Protein AF-A0A538C9S5-F1 (afdb_monomer_lite)

Secondary structure (DSSP, 8-state):
--SS-GGGGS-HHHHHHHHHHHHHIIIIITTTHHHHHHHT---HHHHHHHHHTT-TTTT--STT-------

Structure (mmCIF, N/CA/C/O backbone):
data_AF-A0A538C9S5-F1
#
_entry.id   AF-A0A538C9S5-F1
#
loop_
_atom_site.group_PDB
_atom_site.id
_atom_site.type_symbol
_atom_site.label_atom_id
_atom_site.label_alt_id
_atom_site.label_comp_id
_atom_site.label_asym_id
_atom_site.label_entity_id
_atom_site.label_seq_id
_atom_site.pdbx_PDB_ins_code
_atom_site.Cartn_x
_atom_site.Cartn_y
_atom_site.Cartn_z
_atom_site.occupancy
_atom_site.B_iso_or_equiv
_atom_site.auth_seq_id
_atom_site.auth_comp_id
_atom_site.auth_asym_i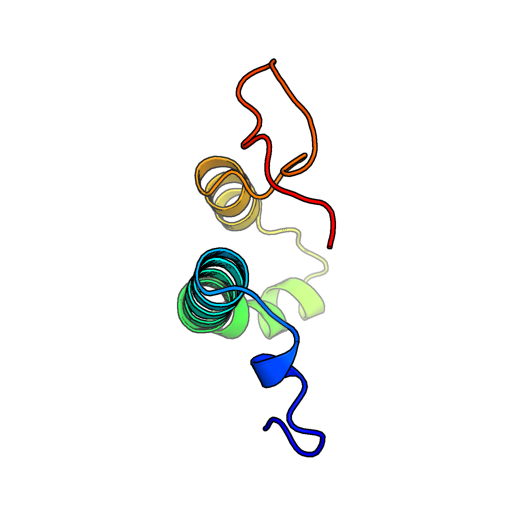d
_atom_site.auth_atom_id
_atom_site.pdbx_PDB_model_num
ATOM 1 N N . MET A 1 1 ? -5.074 -11.907 -10.721 1.00 77.50 1 MET A N 1
ATOM 2 C CA . MET A 1 1 ? -5.307 -12.494 -12.054 1.00 77.50 1 MET A CA 1
ATOM 3 C C . MET A 1 1 ? -4.920 -11.444 -13.072 1.00 77.50 1 MET A C 1
ATOM 5 O O . MET A 1 1 ? -5.407 -10.328 -12.939 1.00 77.50 1 MET A O 1
ATOM 9 N N . ASP A 1 2 ? -4.049 -11.783 -14.018 1.00 89.88 2 ASP A N 1
ATOM 10 C CA . ASP A 1 2 ? -3.665 -10.905 -15.125 1.00 89.88 2 ASP A CA 1
ATOM 11 C C . ASP A 1 2 ? -4.235 -11.480 -16.427 1.00 89.88 2 ASP A C 1
ATOM 13 O O . ASP A 1 2 ? -3.695 -12.416 -17.005 1.00 89.88 2 ASP A O 1
ATOM 17 N N . PHE A 1 3 ? -5.419 -11.008 -16.815 1.00 94.19 3 PHE A N 1
ATOM 18 C CA . PHE A 1 3 ? -6.135 -11.536 -17.980 1.00 94.19 3 PHE A CA 1
ATOM 19 C C . PHE A 1 3 ? -5.622 -10.953 -19.305 1.00 94.19 3 PHE A C 1
ATOM 21 O O . PHE A 1 3 ? -5.813 -11.563 -20.353 1.00 94.19 3 PHE A O 1
ATOM 28 N N . LEU A 1 4 ? -5.008 -9.768 -19.260 1.00 96.31 4 LEU A N 1
ATOM 29 C CA . LEU A 1 4 ? -4.569 -9.023 -20.442 1.00 96.31 4 LEU A CA 1
ATOM 30 C C . LEU A 1 4 ? -3.050 -9.077 -20.652 1.00 96.31 4 LEU A C 1
ATOM 32 O O . LEU A 1 4 ? -2.560 -8.387 -21.540 1.00 96.31 4 LEU A O 1
ATOM 36 N N . ASP A 1 5 ? -2.334 -9.880 -19.861 1.00 93.44 5 ASP A N 1
ATOM 37 C CA . ASP A 1 5 ? -0.868 -9.961 -19.868 1.00 93.44 5 ASP A CA 1
ATOM 38 C C . ASP A 1 5 ? -0.211 -8.579 -19.675 1.00 93.44 5 ASP A C 1
ATOM 40 O O . ASP A 1 5 ? 0.741 -8.196 -20.358 1.00 93.44 5 ASP A O 1
ATOM 44 N N . LEU A 1 6 ? -0.768 -7.782 -18.756 1.00 93.19 6 LEU A N 1
ATOM 45 C CA . LEU A 1 6 ? -0.238 -6.461 -18.417 1.00 93.19 6 LEU A CA 1
ATOM 46 C C . LEU A 1 6 ? 1.156 -6.563 -17.805 1.00 93.19 6 LEU A C 1
ATOM 48 O O . LEU A 1 6 ? 1.961 -5.645 -17.958 1.00 93.19 6 LEU A O 1
ATOM 52 N N . ASP A 1 7 ? 1.459 -7.689 -17.164 1.00 92.62 7 ASP A N 1
ATOM 53 C CA . ASP A 1 7 ? 2.766 -7.967 -16.597 1.00 92.62 7 ASP A CA 1
ATOM 54 C C . ASP A 1 7 ? 3.860 -7.853 -17.656 1.00 92.62 7 ASP A C 1
ATOM 56 O O . ASP A 1 7 ? 4.929 -7.327 -17.351 1.00 92.62 7 ASP A O 1
ATOM 60 N N . ALA A 1 8 ? 3.599 -8.246 -18.907 1.00 93.19 8 ALA A N 1
ATOM 61 C CA . ALA A 1 8 ? 4.551 -8.138 -20.011 1.00 93.19 8 ALA A CA 1
ATOM 62 C C . ALA A 1 8 ? 4.982 -6.692 -20.329 1.00 93.19 8 ALA A C 1
ATOM 64 O O . ALA A 1 8 ? 6.016 -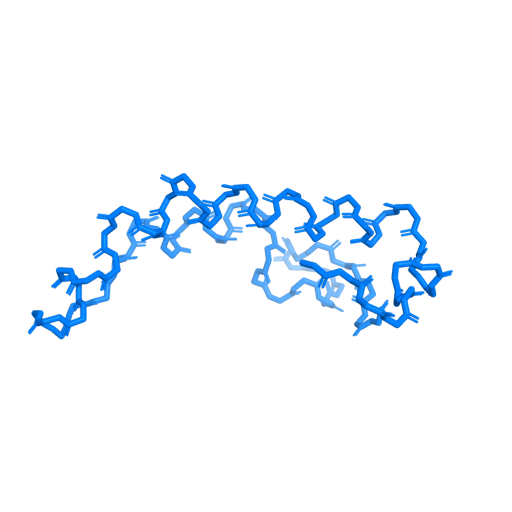6.503 -20.967 1.00 93.19 8 ALA A O 1
ATOM 65 N N . GLN A 1 9 ? 4.221 -5.680 -19.896 1.00 94.88 9 GLN A N 1
ATOM 66 C CA . GLN A 1 9 ? 4.550 -4.262 -20.099 1.00 94.88 9 GLN A CA 1
ATOM 67 C C . GLN A 1 9 ? 5.437 -3.668 -18.999 1.00 94.88 9 GLN A C 1
ATOM 69 O O . GLN A 1 9 ? 5.893 -2.539 -19.153 1.00 94.88 9 GLN A O 1
ATOM 74 N N . LEU A 1 10 ? 5.677 -4.411 -17.917 1.00 93.56 10 LEU A N 1
ATOM 75 C CA . LEU A 1 10 ? 6.476 -3.961 -16.781 1.00 93.56 10 LEU A CA 1
ATOM 76 C C . LEU A 1 10 ? 7.916 -4.473 -16.871 1.00 93.56 10 LEU A C 1
ATOM 78 O O . LEU A 1 10 ? 8.150 -5.611 -17.298 1.00 93.56 10 LEU A O 1
ATOM 82 N N . ILE A 1 11 ? 8.876 -3.666 -16.422 1.00 94.62 11 ILE A N 1
ATOM 83 C CA . ILE A 1 11 ? 10.249 -4.137 -16.189 1.00 94.62 11 ILE A CA 1
ATOM 84 C C . ILE A 1 11 ? 10.325 -4.965 -14.899 1.00 94.62 11 ILE A C 1
ATOM 86 O O . ILE A 1 11 ? 9.402 -4.979 -14.078 1.00 94.62 11 ILE A O 1
ATOM 90 N N . ASP A 1 12 ? 11.433 -5.677 -14.708 1.00 92.69 12 ASP A N 1
ATOM 91 C CA . ASP A 1 12 ? 11.589 -6.594 -13.575 1.00 92.69 12 ASP A CA 1
ATOM 92 C C . ASP A 1 12 ? 11.515 -5.861 -12.230 1.00 92.69 12 ASP A C 1
ATOM 94 O O . ASP A 1 12 ? 10.858 -6.339 -11.305 1.00 92.69 12 ASP A O 1
ATOM 98 N N . GLU A 1 13 ? 12.094 -4.663 -12.133 1.00 89.75 13 GLU A N 1
ATOM 99 C CA . GLU A 1 13 ? 12.026 -3.830 -10.935 1.00 89.75 13 GLU A CA 1
ATOM 100 C C . GLU A 1 13 ? 10.584 -3.423 -10.584 1.00 89.75 13 GLU A C 1
ATOM 102 O O . GLU A 1 13 ? 10.191 -3.492 -9.418 1.00 89.75 13 GLU A O 1
ATOM 107 N N . GLU A 1 14 ? 9.765 -3.056 -11.571 1.00 91.81 14 GLU A N 1
ATOM 108 C CA . GLU A 1 14 ? 8.356 -2.681 -11.371 1.00 91.81 14 GLU A CA 1
ATOM 109 C C . GLU A 1 14 ? 7.523 -3.875 -10.891 1.00 91.81 14 GLU A C 1
ATOM 111 O O . GLU A 1 14 ? 6.734 -3.759 -9.946 1.00 91.81 14 GLU A O 1
ATOM 116 N N . ARG A 1 15 ? 7.735 -5.053 -11.493 1.00 94.12 15 ARG A N 1
ATOM 117 C CA . ARG A 1 15 ? 7.081 -6.296 -11.057 1.00 94.12 15 ARG A CA 1
ATOM 118 C C . ARG A 1 15 ? 7.481 -6.656 -9.632 1.00 94.12 15 ARG A C 1
ATOM 120 O O . ARG A 1 15 ? 6.612 -6.973 -8.822 1.00 94.12 15 ARG A O 1
ATOM 127 N N . MET A 1 16 ? 8.768 -6.545 -9.303 1.00 92.62 16 MET A N 1
ATOM 128 C CA . MET A 1 16 ? 9.268 -6.793 -7.951 1.00 92.62 16 MET A CA 1
ATOM 129 C C . MET A 1 16 ? 8.637 -5.850 -6.926 1.00 92.62 16 MET A C 1
ATOM 131 O O . MET A 1 16 ? 8.224 -6.300 -5.859 1.00 92.62 16 MET A O 1
ATOM 135 N N . VAL A 1 17 ? 8.542 -4.550 -7.224 1.00 92.06 17 VAL A N 1
ATOM 136 C CA . VAL A 1 17 ? 7.877 -3.586 -6.332 1.00 92.06 17 VAL A CA 1
ATOM 137 C C . VAL A 1 17 ? 6.415 -3.976 -6.131 1.00 92.06 17 VAL A C 1
ATOM 139 O O . VAL A 1 17 ? 5.960 -4.073 -4.991 1.00 92.06 17 VAL A O 1
ATOM 142 N N . ARG A 1 18 ? 5.687 -4.261 -7.213 1.00 94.38 18 ARG A N 1
ATOM 143 C CA . ARG A 1 18 ? 4.283 -4.679 -7.149 1.00 94.38 18 ARG A CA 1
ATOM 144 C C . ARG A 1 18 ? 4.088 -5.925 -6.287 1.00 94.38 18 ARG A C 1
ATOM 146 O O . ARG A 1 18 ? 3.163 -5.949 -5.476 1.00 94.38 18 ARG A O 1
ATOM 153 N N . ASP A 1 19 ? 4.911 -6.950 -6.478 1.00 95.31 19 ASP A N 1
ATOM 154 C CA . ASP A 1 19 ? 4.770 -8.222 -5.766 1.00 95.31 19 ASP A CA 1
ATOM 155 C C . ASP A 1 19 ? 5.087 -8.054 -4.276 1.00 95.31 19 ASP A C 1
ATOM 157 O O . ASP A 1 19 ? 4.271 -8.432 -3.440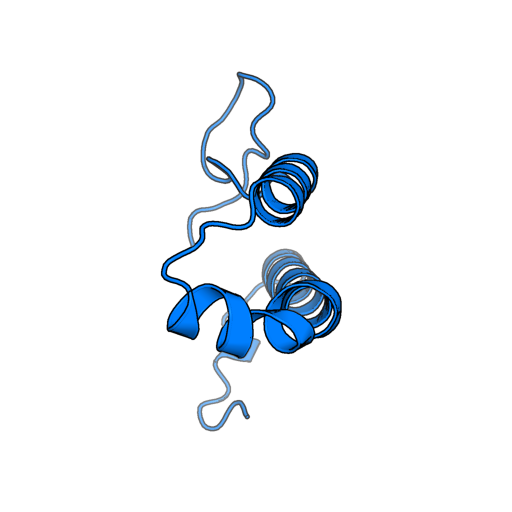 1.00 95.31 19 ASP A O 1
ATOM 161 N N . ASN A 1 20 ? 6.157 -7.331 -3.933 1.00 94.50 20 ASN A N 1
ATOM 162 C CA . ASN A 1 20 ? 6.475 -7.010 -2.538 1.00 94.50 20 ASN A CA 1
ATOM 163 C C . ASN A 1 20 ? 5.359 -6.208 -1.844 1.00 94.50 20 ASN A C 1
ATOM 165 O O . ASN A 1 20 ? 5.028 -6.465 -0.686 1.00 94.50 20 ASN A O 1
ATOM 169 N N . VAL A 1 21 ? 4.760 -5.229 -2.534 1.00 95.81 21 VAL A N 1
ATOM 170 C CA . VAL A 1 21 ? 3.642 -4.445 -1.982 1.00 95.81 21 VAL A CA 1
ATOM 171 C C . VAL A 1 21 ? 2.398 -5.315 -1.811 1.00 95.81 21 VAL A C 1
ATOM 173 O O . VAL A 1 21 ? 1.706 -5.197 -0.800 1.00 95.81 21 VAL A O 1
ATOM 176 N N . ARG A 1 22 ? 2.107 -6.198 -2.775 1.00 96.88 22 ARG A N 1
ATOM 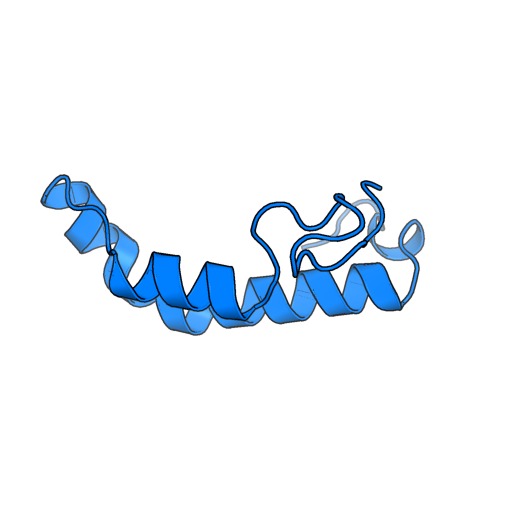177 C CA . ARG A 1 22 ? 0.975 -7.131 -2.704 1.00 96.88 22 ARG A CA 1
ATOM 178 C C . ARG A 1 22 ? 1.099 -8.048 -1.491 1.00 96.88 22 ARG A C 1
ATOM 180 O O . ARG A 1 22 ? 0.122 -8.182 -0.756 1.00 96.88 22 ARG A O 1
ATOM 187 N N . ASP A 1 23 ? 2.272 -8.631 -1.282 1.00 97.31 23 ASP A N 1
ATOM 188 C CA . ASP A 1 23 ? 2.529 -9.538 -0.165 1.00 97.31 23 ASP A CA 1
ATOM 189 C C . ASP A 1 23 ? 2.415 -8.795 1.172 1.00 97.31 23 ASP A C 1
ATOM 191 O O . ASP A 1 23 ? 1.687 -9.223 2.067 1.00 97.31 23 ASP A O 1
ATOM 195 N N . TRP A 1 24 ? 3.001 -7.597 1.275 1.00 96.81 24 TRP A N 1
ATOM 196 C CA . TRP A 1 24 ? 2.866 -6.760 2.470 1.00 96.81 24 TRP A CA 1
ATOM 197 C C . TRP A 1 24 ? 1.407 -6.387 2.774 1.00 96.81 24 TRP A C 1
ATOM 199 O O . TRP A 1 24 ? 0.983 -6.448 3.927 1.00 96.81 24 TRP A O 1
ATOM 209 N N . VAL A 1 25 ? 0.600 -6.043 1.762 1.00 97.62 25 VAL A N 1
ATOM 210 C CA . VAL A 1 25 ? -0.836 -5.769 1.952 1.00 97.62 25 VAL A CA 1
ATOM 211 C C . VAL A 1 25 ? -1.556 -7.007 2.490 1.00 97.62 25 VAL A C 1
ATOM 213 O O . VAL A 1 25 ? -2.376 -6.882 3.402 1.00 97.62 25 VAL A O 1
ATOM 216 N N . GLN A 1 26 ? -1.250 -8.195 1.961 1.00 97.88 26 GLN A N 1
ATOM 217 C CA . GLN A 1 26 ? -1.852 -9.442 2.435 1.00 97.88 26 GLN A CA 1
ATOM 218 C C . GLN A 1 26 ? -1.507 -9.737 3.896 1.00 97.88 26 GLN A C 1
ATOM 220 O O . GLN A 1 26 ? -2.377 -10.166 4.651 1.00 97.88 26 GLN A O 1
ATOM 225 N N . GLU A 1 27 ? -0.269 -9.475 4.305 1.00 97.12 27 GLU A N 1
ATOM 226 C CA . GLU A 1 27 ? 0.211 -9.774 5.654 1.00 97.12 27 GLU A CA 1
ATOM 227 C C . GLU A 1 27 ? -0.160 -8.709 6.694 1.00 97.12 27 GLU A C 1
ATOM 229 O O . GLU A 1 27 ? -0.417 -9.039 7.853 1.00 97.12 27 GLU A O 1
ATOM 234 N N . ARG A 1 28 ? -0.152 -7.426 6.313 1.00 96.75 28 ARG A N 1
ATOM 235 C CA . ARG A 1 28 ? -0.229 -6.297 7.257 1.00 96.75 28 ARG A CA 1
ATOM 236 C C . ARG A 1 28 ? -1.547 -5.542 7.207 1.00 96.75 28 ARG A C 1
ATOM 238 O O . ARG A 1 28 ? -1.956 -5.003 8.229 1.00 96.75 28 ARG A O 1
ATOM 245 N N . VAL A 1 29 ? -2.219 -5.504 6.055 1.00 96.88 29 VAL A N 1
ATOM 246 C CA . VAL A 1 29 ? -3.438 -4.699 5.865 1.00 96.88 29 VAL A CA 1
ATOM 247 C C . VAL A 1 29 ? -4.692 -5.564 5.912 1.00 96.88 29 VAL A C 1
ATOM 249 O O . VAL A 1 29 ? -5.602 -5.272 6.686 1.00 96.88 29 VAL A O 1
ATOM 252 N N . LEU A 1 30 ? -4.746 -6.641 5.119 1.00 97.88 30 LEU A N 1
ATOM 253 C CA . LEU A 1 30 ? -5.943 -7.486 5.014 1.00 97.88 30 LEU A CA 1
ATOM 254 C C . LEU A 1 30 ? -6.456 -8.034 6.358 1.00 97.88 30 LEU A C 1
ATOM 256 O O . LEU A 1 30 ? -7.672 -8.056 6.527 1.00 97.88 30 LEU A O 1
ATOM 260 N N . PRO A 1 31 ? -5.610 -8.428 7.331 1.00 97.81 31 PRO A N 1
ATOM 261 C CA . PRO A 1 31 ? -6.112 -8.943 8.604 1.00 97.81 31 PRO A CA 1
ATOM 262 C C . PRO A 1 31 ? -6.849 -7.906 9.467 1.00 97.81 31 PRO A C 1
ATOM 264 O O . PRO A 1 31 ? -7.638 -8.298 10.322 1.00 97.81 31 PRO A O 1
ATOM 267 N N . GLY A 1 32 ? -6.574 -6.607 9.289 1.00 96.81 32 GLY A N 1
ATOM 268 C CA . GLY A 1 32 ? -7.119 -5.531 10.131 1.00 96.81 32 GLY A CA 1
ATOM 269 C C . GLY A 1 32 ? -8.141 -4.625 9.444 1.00 96.81 32 GLY A C 1
ATOM 270 O O . GLY A 1 32 ? -8.852 -3.886 10.124 1.00 96.81 32 GLY A O 1
ATOM 271 N N . ILE A 1 33 ? -8.243 -4.680 8.112 1.00 97.50 33 ILE A N 1
ATOM 272 C CA . ILE A 1 33 ? -8.991 -3.688 7.328 1.00 97.50 33 ILE A CA 1
ATOM 273 C C . ILE A 1 33 ? -10.483 -3.609 7.675 1.00 97.50 33 ILE A C 1
ATOM 275 O O . ILE A 1 33 ? -11.039 -2.513 7.679 1.00 97.50 33 ILE A O 1
ATOM 279 N N . GLU A 1 34 ? -11.124 -4.735 7.999 1.00 97.94 34 GLU A N 1
ATOM 280 C CA . GLU A 1 34 ? -12.547 -4.773 8.363 1.00 97.94 34 GLU A CA 1
ATOM 281 C C . GLU A 1 34 ? -12.816 -4.028 9.679 1.00 97.94 34 GLU A C 1
ATOM 283 O O . GLU A 1 34 ? -13.729 -3.209 9.754 1.00 97.94 34 GLU A O 1
ATOM 288 N N . ASP A 1 35 ? -11.982 -4.260 10.696 1.00 98.19 35 ASP A N 1
ATOM 289 C CA . ASP A 1 35 ? -12.128 -3.658 12.025 1.00 98.19 35 ASP A CA 1
ATOM 290 C C . ASP A 1 35 ? -11.828 -2.155 12.005 1.00 98.19 35 ASP A C 1
ATOM 292 O O . ASP A 1 35 ? -12.590 -1.359 12.556 1.00 98.19 35 ASP A O 1
ATOM 296 N N . TRP A 1 36 ? -10.758 -1.745 11.314 1.00 98.31 36 TRP A N 1
ATOM 297 C CA . TRP A 1 36 ? -10.427 -0.326 11.156 1.00 98.31 36 TRP A CA 1
ATOM 298 C C . TRP A 1 36 ? -11.519 0.430 10.404 1.00 98.31 36 TRP A C 1
ATOM 300 O O . TRP A 1 36 ? -11.854 1.555 10.776 1.00 98.31 36 TRP A O 1
ATOM 310 N N . PHE A 1 37 ? -12.096 -0.190 9.370 1.00 97.81 37 PHE A N 1
ATOM 311 C CA . PHE A 1 37 ? -13.197 0.403 8.624 1.00 97.81 37 PHE A CA 1
ATOM 312 C C . PHE A 1 37 ? -14.437 0.578 9.508 1.00 97.81 37 PHE A C 1
ATOM 314 O O . PHE A 1 37 ? -14.970 1.684 9.590 1.00 97.81 37 PHE A O 1
ATOM 321 N N . GLU A 1 38 ? -14.850 -0.473 10.222 1.00 98.31 38 GLU A N 1
ATOM 322 C CA . GLU A 1 38 ? -16.021 -0.438 11.108 1.00 98.31 38 GLU A CA 1
ATOM 323 C C . GLU A 1 38 ? -15.871 0.617 12.217 1.00 98.31 38 GLU A C 1
ATOM 325 O O . GLU A 1 38 ? -16.810 1.346 12.536 1.00 98.31 38 GLU A O 1
ATOM 330 N N . LYS A 1 39 ? -14.663 0.761 12.772 1.00 98.00 39 LYS A N 1
ATOM 331 C CA . LYS A 1 39 ? -14.361 1.731 13.837 1.00 98.00 39 LYS A CA 1
ATOM 332 C C . LYS A 1 39 ? -14.046 3.139 13.337 1.00 98.00 39 LYS A C 1
ATOM 334 O O . LYS A 1 39 ? -13.896 4.045 14.155 1.00 98.00 39 LYS A O 1
ATOM 339 N N . SER A 1 40 ? -13.960 3.351 12.022 1.00 97.75 40 SER A N 1
ATOM 340 C CA . SER A 1 40 ? -13.470 4.605 11.428 1.00 97.75 40 SER A CA 1
ATOM 341 C C . SER A 1 40 ? -12.080 5.014 11.949 1.00 97.75 40 SER A C 1
ATOM 343 O O . SER A 1 40 ? -11.816 6.191 12.205 1.00 97.75 40 SER A O 1
ATOM 345 N N . GLU A 1 41 ? -11.184 4.041 12.117 1.00 97.75 41 GLU A N 1
ATOM 346 C CA . GLU A 1 41 ? -9.830 4.239 12.638 1.00 97.75 41 GLU A CA 1
ATOM 347 C C . GLU A 1 41 ? -8.781 4.222 11.521 1.00 97.75 41 GLU A C 1
ATOM 349 O O . GLU A 1 41 ? -8.890 3.493 10.536 1.00 97.75 41 GLU A O 1
ATOM 354 N N . PHE A 1 42 ? -7.725 5.020 11.695 1.00 95.75 42 PHE A N 1
ATOM 355 C CA . PHE A 1 42 ? -6.566 5.005 10.808 1.00 95.75 42 PHE A CA 1
ATOM 356 C C . PHE A 1 42 ? -5.375 4.323 11.503 1.00 95.75 42 PHE A C 1
ATOM 358 O O . PHE A 1 42 ? -4.883 4.856 12.505 1.00 95.75 42 PHE A O 1
ATOM 365 N N . PRO A 1 43 ? -4.877 3.182 10.989 1.00 96.00 43 PRO A N 1
ATOM 366 C CA . PRO A 1 43 ? -3.792 2.430 11.619 1.00 96.00 43 PRO A CA 1
ATOM 367 C C . PRO A 1 43 ? -2.436 3.113 11.383 1.00 96.00 43 PRO A C 1
ATOM 369 O O . PRO A 1 43 ? -1.766 2.921 10.364 1.00 96.00 43 PRO A O 1
ATOM 372 N N . LEU A 1 44 ? -2.031 3.964 12.331 1.00 95.81 44 LEU A N 1
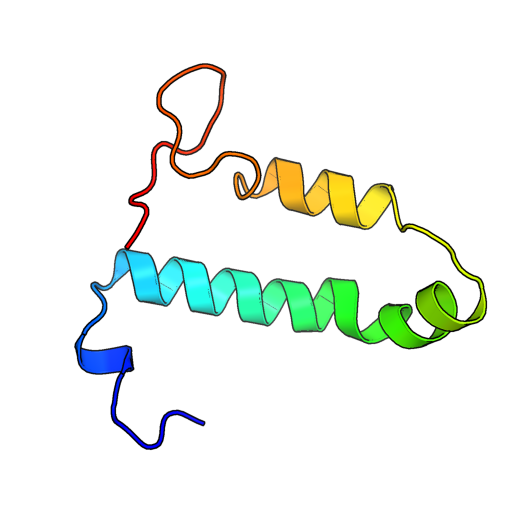ATOM 373 C CA . LEU A 1 44 ? -0.803 4.762 12.228 1.00 95.81 44 LEU A CA 1
ATOM 374 C C . LEU A 1 44 ? 0.473 3.916 12.160 1.00 95.81 44 LEU A C 1
ATOM 376 O O . LEU A 1 44 ? 1.426 4.310 11.493 1.00 95.81 44 LEU A O 1
ATOM 380 N N . ASP A 1 45 ? 0.513 2.778 12.840 1.00 94.62 45 ASP A N 1
ATOM 381 C CA . ASP A 1 45 ? 1.635 1.839 12.820 1.00 94.62 45 ASP A CA 1
ATOM 382 C C . ASP A 1 45 ? 1.828 1.219 11.428 1.00 94.62 45 ASP A C 1
ATOM 384 O O . ASP A 1 45 ? 2.937 1.240 10.888 1.00 94.62 45 ASP A O 1
ATOM 388 N N . VAL A 1 46 ? 0.738 0.781 10.797 1.00 95.19 46 VAL A N 1
ATOM 389 C CA . VAL A 1 46 ? 0.734 0.265 9.419 1.00 95.19 46 VAL A CA 1
ATOM 390 C C . VAL A 1 46 ? 1.152 1.357 8.429 1.00 95.19 46 VAL A C 1
ATOM 392 O O . VAL A 1 46 ? 1.963 1.117 7.533 1.00 95.19 46 VAL A O 1
ATOM 395 N N . ALA A 1 47 ? 0.682 2.592 8.620 1.00 91.75 47 ALA A N 1
ATOM 396 C CA . ALA A 1 47 ? 1.093 3.728 7.794 1.00 91.75 47 ALA A CA 1
ATOM 397 C C . ALA A 1 47 ? 2.587 4.078 7.953 1.00 91.75 47 ALA A C 1
ATOM 399 O O . ALA A 1 47 ? 3.250 4.454 6.984 1.00 91.75 47 ALA A O 1
ATOM 400 N N . GLN A 1 48 ? 3.148 3.940 9.157 1.00 93.81 48 GLN A N 1
ATOM 401 C CA . GLN A 1 48 ? 4.583 4.133 9.386 1.00 93.81 48 GLN A CA 1
ATOM 402 C C . GLN A 1 48 ? 5.426 3.048 8.711 1.00 93.81 48 GLN A C 1
ATOM 404 O O . GLN A 1 48 ? 6.504 3.349 8.197 1.00 93.81 48 GLN A O 1
ATOM 409 N N . GLU A 1 49 ? 4.960 1.799 8.689 1.00 93.75 49 GLU A N 1
ATOM 410 C CA . GLU A 1 49 ? 5.616 0.719 7.944 1.00 93.75 49 GLU A CA 1
ATOM 411 C C . GLU A 1 49 ? 5.649 1.004 6.444 1.00 93.75 49 GLU A C 1
ATOM 413 O O . GLU A 1 49 ? 6.715 0.905 5.836 1.00 93.75 49 GLU A O 1
ATOM 418 N N . LEU A 1 50 ? 4.535 1.476 5.880 1.00 91.50 50 LEU A N 1
ATOM 419 C CA . LEU A 1 50 ? 4.457 1.901 4.482 1.00 91.50 50 LEU A CA 1
ATOM 420 C C . LEU A 1 50 ? 5.520 2.967 4.143 1.00 91.50 50 LEU A C 1
ATOM 422 O O . LEU A 1 50 ? 6.157 2.921 3.089 1.00 91.50 50 LEU A O 1
ATOM 426 N N . GLY A 1 51 ? 5.763 3.907 5.063 1.00 89.50 51 GLY A N 1
ATOM 427 C CA . GLY A 1 51 ? 6.835 4.896 4.941 1.00 89.50 51 GLY A CA 1
ATOM 428 C C . GLY A 1 51 ? 8.236 4.284 4.950 1.00 89.50 51 GLY A C 1
ATOM 429 O O . GLY A 1 51 ? 9.073 4.660 4.131 1.00 89.50 51 GLY A O 1
ATOM 430 N N . LYS A 1 52 ? 8.492 3.304 5.826 1.00 89.12 52 LYS A N 1
ATOM 431 C CA . LYS A 1 52 ? 9.783 2.590 5.893 1.00 89.12 52 LYS A CA 1
ATOM 432 C C . LYS A 1 52 ? 10.070 1.772 4.634 1.00 89.12 52 LYS A C 1
ATOM 434 O O . LYS A 1 52 ? 11.234 1.582 4.300 1.00 89.12 52 LYS A O 1
ATOM 439 N N . MET A 1 53 ? 9.031 1.327 3.929 1.00 89.31 53 MET A N 1
ATOM 440 C CA . MET A 1 53 ? 9.154 0.657 2.630 1.00 89.31 53 MET A CA 1
ATOM 441 C C . MET A 1 53 ? 9.504 1.618 1.480 1.00 89.31 53 MET A C 1
ATOM 443 O O . MET A 1 53 ? 9.726 1.165 0.362 1.00 89.31 53 MET A O 1
ATOM 447 N N . GLY A 1 54 ? 9.551 2.934 1.721 1.00 86.75 54 GLY A N 1
ATOM 448 C CA . GLY A 1 54 ? 9.903 3.929 0.702 1.00 86.75 54 GLY A CA 1
ATOM 449 C C . GLY A 1 54 ? 8.779 4.247 -0.288 1.00 86.75 54 GLY A C 1
ATOM 450 O O . GLY A 1 54 ? 9.020 4.897 -1.302 1.00 86.75 54 GLY A O 1
ATOM 451 N N . LEU A 1 55 ? 7.547 3.823 0.005 1.00 87.62 55 LEU A N 1
ATOM 452 C CA . LEU A 1 55 ? 6.393 3.991 -0.886 1.00 87.62 55 LEU A CA 1
ATOM 453 C C . LEU A 1 55 ? 5.804 5.413 -0.830 1.00 87.62 55 LEU A C 1
ATOM 455 O O . LEU A 1 55 ? 5.088 5.842 -1.735 1.00 87.62 55 LEU A O 1
ATOM 459 N N . LEU A 1 56 ? 6.126 6.182 0.215 1.00 86.31 56 LEU A N 1
ATOM 460 C CA . LEU A 1 56 ? 5.679 7.566 0.373 1.00 86.31 56 LEU A CA 1
ATOM 461 C C . LEU A 1 56 ? 6.568 8.521 -0.432 1.00 86.31 56 LEU A C 1
ATOM 463 O O . LEU A 1 56 ? 7.743 8.708 -0.123 1.00 86.31 56 LEU A O 1
ATOM 467 N N . GLY A 1 57 ? 5.994 9.148 -1.463 1.00 82.69 57 GLY A N 1
ATOM 468 C CA . GLY A 1 57 ? 6.745 10.033 -2.358 1.00 82.69 57 GLY A CA 1
ATOM 469 C C . GLY A 1 57 ? 7.751 9.276 -3.223 1.00 82.69 57 GLY A C 1
ATOM 470 O O . GLY A 1 57 ? 8.778 9.838 -3.588 1.00 82.69 57 GLY A O 1
ATOM 471 N N . MET A 1 58 ? 7.471 8.007 -3.543 1.00 80.75 58 MET A N 1
ATOM 472 C CA . MET A 1 58 ? 8.424 7.109 -4.197 1.00 80.75 58 MET A CA 1
ATOM 473 C C . MET A 1 58 ? 8.995 7.652 -5.513 1.00 80.75 58 MET A C 1
ATOM 475 O O . MET A 1 58 ? 10.124 7.322 -5.840 1.00 80.75 58 MET A O 1
ATOM 479 N N . HIS A 1 59 ? 8.280 8.522 -6.230 1.00 78.56 59 HIS A N 1
ATOM 480 C CA . HIS A 1 59 ? 8.726 9.121 -7.494 1.00 78.56 59 HIS A CA 1
ATOM 481 C C . HIS A 1 59 ? 9.571 10.399 -7.343 1.00 78.56 59 HIS A C 1
ATOM 483 O O . HIS A 1 59 ? 9.976 11.007 -8.334 1.00 78.56 59 HIS A O 1
ATOM 489 N N . LEU A 1 60 ? 9.798 10.861 -6.111 1.00 77.88 60 LEU A N 1
ATOM 490 C CA . LEU A 1 60 ? 10.573 12.066 -5.831 1.00 77.88 60 LEU A CA 1
ATOM 491 C C . LEU A 1 60 ? 12.056 11.728 -5.668 1.00 77.88 60 LEU A C 1
ATOM 493 O O . LEU A 1 60 ? 12.417 10.742 -5.025 1.00 77.88 60 LEU A O 1
ATOM 497 N N . SER A 1 61 ? 12.913 12.602 -6.192 1.00 73.94 61 SER A N 1
ATOM 498 C CA . SER A 1 61 ? 14.364 12.533 -6.003 1.00 73.94 61 SER A CA 1
ATOM 499 C C . SER A 1 61 ? 14.803 13.398 -4.817 1.00 73.94 61 SER A C 1
ATOM 501 O O . SER A 1 61 ? 14.401 14.556 -4.700 1.00 73.94 61 SER A O 1
ATOM 503 N N . GLY A 1 62 ? 15.684 12.864 -3.965 1.00 74.50 62 GLY A N 1
ATOM 504 C CA . GLY A 1 62 ? 16.178 13.548 -2.762 1.00 74.50 62 GLY A CA 1
ATOM 505 C C . GLY A 1 62 ? 15.304 13.310 -1.521 1.00 74.50 62 GLY A C 1
ATOM 506 O O . GLY A 1 62 ? 14.409 12.476 -1.533 1.00 74.50 62 GLY A O 1
ATOM 507 N N . TYR A 1 63 ? 15.593 14.013 -0.420 1.00 75.00 63 TYR A N 1
ATOM 508 C CA . TYR A 1 63 ? 14.799 14.013 0.831 1.00 75.00 63 TYR A CA 1
ATOM 509 C C . TYR A 1 63 ? 14.573 12.654 1.529 1.00 75.00 63 TYR A C 1
ATOM 511 O O . TYR A 1 63 ? 13.750 12.567 2.436 1.00 75.00 63 TYR A O 1
ATOM 519 N N . GLY A 1 64 ? 15.313 11.605 1.157 1.00 72.44 64 GLY A N 1
ATOM 520 C CA . GLY A 1 64 ? 15.085 10.243 1.659 1.00 72.44 64 GLY A CA 1
ATOM 521 C C . GLY A 1 64 ? 13.963 9.490 0.934 1.00 72.44 64 GLY A C 1
ATOM 522 O O . GLY A 1 64 ? 13.554 8.431 1.398 1.00 72.44 64 GLY A O 1
ATOM 523 N N . CYS A 1 65 ? 13.472 10.021 -0.190 1.00 71.31 65 CYS A N 1
ATOM 524 C CA . CYS A 1 65 ? 12.504 9.364 -1.063 1.00 71.31 65 CYS A CA 1
ATOM 525 C C . CYS A 1 65 ? 13.185 8.355 -2.002 1.00 71.31 65 CYS A C 1
ATOM 527 O O . CYS A 1 65 ? 14.367 8.487 -2.326 1.00 71.31 65 CYS A O 1
ATOM 529 N N . ALA A 1 66 ? 12.426 7.346 -2.439 1.00 72.50 66 ALA A N 1
ATOM 530 C CA . ALA A 1 66 ? 12.960 6.194 -3.164 1.00 72.50 66 ALA A CA 1
ATOM 531 C C . ALA A 1 66 ? 13.452 6.498 -4.595 1.00 72.50 66 ALA A C 1
ATOM 533 O O . ALA A 1 66 ? 14.228 5.713 -5.133 1.00 72.50 66 ALA A O 1
ATOM 534 N N . GLY A 1 67 ? 13.044 7.616 -5.214 1.00 66.44 67 GLY A N 1
ATOM 535 C CA . GLY A 1 67 ? 13.486 7.999 -6.563 1.00 66.44 67 GLY A CA 1
ATOM 536 C C . GLY A 1 67 ? 13.097 7.013 -7.675 1.00 66.44 67 GLY A C 1
ATOM 537 O O . GLY A 1 67 ? 13.797 6.915 -8.678 1.00 66.44 67 GLY A O 1
ATOM 538 N N . THR A 1 68 ? 12.016 6.260 -7.479 1.00 66.00 68 THR A N 1
ATOM 539 C CA . THR A 1 68 ? 11.440 5.305 -8.440 1.00 66.00 68 THR A CA 1
ATOM 540 C C . THR A 1 68 ? 10.730 6.009 -9.601 1.00 66.00 68 THR A C 1
ATOM 542 O O . THR A 1 68 ? 10.436 7.203 -9.542 1.00 66.00 68 THR A O 1
ATOM 545 N N . ASN A 1 69 ? 10.473 5.290 -10.691 1.00 55.19 69 ASN A N 1
ATOM 546 C CA . ASN A 1 69 ? 9.683 5.807 -11.807 1.00 55.19 69 ASN A CA 1
ATOM 547 C C . ASN A 1 69 ? 8.193 5.937 -11.427 1.00 55.19 69 ASN A C 1
ATOM 549 O O . ASN A 1 69 ? 7.717 5.376 -10.444 1.00 55.19 69 ASN A O 1
ATOM 553 N N . ALA A 1 70 ? 7.459 6.756 -12.184 1.00 62.03 70 ALA A N 1
ATOM 554 C CA . ALA A 1 70 ? 6.014 6.945 -12.002 1.00 62.03 70 ALA A CA 1
ATOM 555 C C . ALA A 1 70 ? 5.166 5.978 -12.847 1.00 62.03 70 ALA A C 1
ATOM 557 O O . ALA A 1 70 ? 3.937 6.049 -12.811 1.00 62.03 70 ALA A O 1
ATOM 558 N N . VAL A 1 71 ? 5.833 5.157 -13.656 1.00 40.09 71 VAL A N 1
ATOM 559 C CA . VAL A 1 71 ? 5.275 4.261 -14.668 1.00 40.09 71 VAL A CA 1
ATOM 560 C C . VAL A 1 71 ? 5.973 2.939 -14.487 1.00 40.09 71 VAL A C 1
ATOM 562 O O . VAL A 1 71 ? 7.217 3.031 -14.490 1.00 40.09 71 VAL A O 1
#

Foldseek 3Di:
DCPPPVVVVDDPVRVVLVVVVVVLCVVPPVVCVVVCVVVVHDDVVSVVV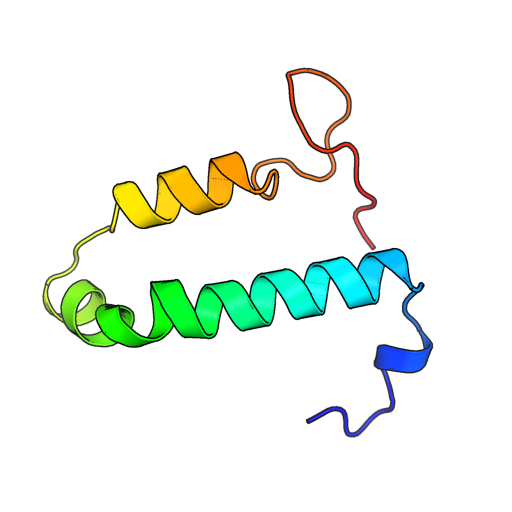CVVSLVVPQCDPDPSHVVDNPD

Radius of gyration: 14.64 Å; chains: 1; bounding box: 32×26×34 Å

Sequence (71 aa):
MDFLDLDAQLIDEERMVRDNVRDWVQERVLPGIEDWFEKSEFPLDVAQELGKMGLLGMHLSGYGCAGTNAV

pLDDT: mean 89.07, std 11.55, range [40.09, 98.31]